Protein AF-A0A8J7FLS8-F1 (afdb_monomer_lite)

Structure (mmCIF, N/CA/C/O backbone):
data_AF-A0A8J7FLS8-F1
#
_entry.id   AF-A0A8J7FLS8-F1
#
loop_
_atom_site.group_PDB
_atom_site.id
_atom_site.type_symbol
_atom_site.label_atom_id
_atom_site.label_alt_id
_atom_site.label_comp_id
_atom_site.label_asym_id
_atom_site.label_entity_id
_atom_site.label_seq_id
_atom_site.pdbx_PDB_ins_code
_atom_site.Cartn_x
_atom_site.Cartn_y
_atom_site.Cartn_z
_atom_site.occupancy
_atom_site.B_iso_or_equiv
_atom_site.auth_seq_id
_atom_site.auth_comp_id
_atom_site.auth_asym_id
_atom_site.auth_atom_id
_atom_site.pdbx_PDB_model_num
ATOM 1 N N . MET A 1 1 ? 39.687 3.825 -38.082 1.00 35.75 1 MET A N 1
ATOM 2 C CA . MET A 1 1 ? 38.254 3.625 -38.382 1.00 35.75 1 MET A CA 1
ATOM 3 C C . MET A 1 1 ? 37.484 3.964 -37.117 1.00 35.75 1 MET A C 1
ATOM 5 O O . MET A 1 1 ? 37.677 3.269 -36.133 1.00 35.75 1 MET A O 1
ATOM 9 N N . ASN A 1 2 ? 36.692 5.039 -37.112 1.00 52.44 2 ASN A N 1
ATOM 10 C CA . ASN A 1 2 ? 35.712 5.288 -36.052 1.00 52.44 2 ASN A CA 1
ATOM 11 C C . ASN A 1 2 ? 34.389 4.705 -36.543 1.00 52.44 2 ASN A C 1
ATOM 13 O O . ASN A 1 2 ? 33.783 5.267 -37.453 1.00 52.44 2 ASN A O 1
ATOM 17 N N . ALA A 1 3 ? 33.975 3.563 -35.997 1.00 61.25 3 ALA A N 1
ATOM 18 C CA . ALA A 1 3 ? 32.588 3.145 -36.144 1.00 61.25 3 ALA A CA 1
ATOM 19 C C . ALA A 1 3 ? 31.712 4.171 -35.396 1.00 61.25 3 ALA A C 1
ATOM 21 O O . ALA A 1 3 ? 32.073 4.544 -34.275 1.00 61.25 3 ALA A O 1
ATOM 22 N N . PRO A 1 4 ? 30.620 4.682 -35.990 1.00 64.69 4 PRO A N 1
ATOM 23 C CA . PRO A 1 4 ? 29.707 5.562 -35.273 1.00 64.69 4 PRO A CA 1
ATOM 24 C C . PRO A 1 4 ? 29.131 4.809 -34.068 1.00 64.69 4 PRO A C 1
ATOM 26 O O . PRO A 1 4 ? 28.704 3.662 -34.192 1.00 64.69 4 PRO A O 1
ATOM 29 N N . VAL A 1 5 ? 29.165 5.442 -32.896 1.00 70.25 5 VAL A N 1
ATOM 30 C CA . VAL A 1 5 ? 28.546 4.898 -31.682 1.00 70.25 5 VAL A CA 1
ATOM 31 C C . VAL A 1 5 ? 27.034 4.838 -31.907 1.00 70.25 5 VAL A C 1
ATOM 33 O O . VAL A 1 5 ? 26.411 5.862 -32.187 1.00 70.25 5 VAL A O 1
ATOM 36 N N . ASP A 1 6 ? 26.454 3.644 -31.805 1.00 71.81 6 ASP A N 1
ATOM 37 C CA . ASP A 1 6 ? 25.011 3.427 -31.912 1.00 71.81 6 ASP A CA 1
ATOM 38 C C . ASP A 1 6 ? 24.329 3.733 -30.568 1.00 71.81 6 ASP A C 1
ATOM 40 O O . ASP A 1 6 ? 24.418 2.969 -29.605 1.00 71.81 6 ASP A O 1
ATOM 44 N N . PHE A 1 7 ? 23.656 4.883 -30.503 1.00 81.31 7 PHE A N 1
ATOM 45 C CA . PHE A 1 7 ? 22.919 5.348 -29.325 1.00 81.31 7 PHE A CA 1
ATOM 46 C C . PHE A 1 7 ? 21.465 4.865 -29.273 1.00 81.31 7 PHE A C 1
ATOM 48 O O . PHE A 1 7 ? 20.778 5.121 -28.282 1.00 81.31 7 PHE A O 1
ATOM 55 N N . GLN A 1 8 ? 20.981 4.160 -30.298 1.00 83.25 8 GLN A N 1
ATOM 56 C CA . GLN A 1 8 ? 19.582 3.750 -30.372 1.00 83.25 8 GLN A CA 1
ATOM 57 C C . GLN A 1 8 ? 19.233 2.749 -29.262 1.00 83.25 8 GLN A C 1
ATOM 59 O O . GLN A 1 8 ? 18.209 2.893 -28.597 1.00 83.25 8 GLN A O 1
ATOM 64 N N . LYS A 1 9 ? 20.121 1.783 -28.992 1.00 81.50 9 LYS A N 1
ATOM 65 C CA . LYS A 1 9 ? 19.942 0.798 -27.912 1.00 81.50 9 LYS A CA 1
ATOM 66 C C . LYS A 1 9 ? 19.929 1.431 -26.509 1.00 81.50 9 LYS A C 1
ATOM 68 O O . LYS A 1 9 ? 18.975 1.179 -25.777 1.00 81.50 9 LYS A O 1
ATOM 73 N N . PRO A 1 10 ? 20.908 2.277 -26.120 1.00 84.88 10 PRO A N 1
ATOM 74 C CA . PRO A 1 10 ? 20.841 3.014 -24.857 1.00 84.88 10 PRO A CA 1
ATOM 75 C C . PRO A 1 10 ? 19.569 3.853 -24.694 1.00 84.88 10 PRO A C 1
ATOM 77 O O . PRO A 1 10 ? 19.029 3.936 -23.594 1.00 84.88 10 PRO A O 1
ATOM 80 N N . PHE A 1 11 ? 19.079 4.472 -25.771 1.00 88.38 11 PHE A N 1
ATOM 81 C CA . PHE A 1 11 ? 17.877 5.300 -25.715 1.00 88.38 11 PHE A CA 1
ATOM 82 C C . PHE A 1 11 ? 16.607 4.478 -25.455 1.00 88.38 11 PHE A C 1
ATOM 84 O O . PHE A 1 11 ? 15.832 4.820 -24.561 1.00 88.38 11 PHE A O 1
ATOM 91 N N . GLU A 1 12 ? 16.415 3.371 -26.178 1.00 88.50 12 GLU A N 1
ATOM 92 C CA . GLU A 1 12 ? 15.275 2.472 -25.943 1.00 88.50 12 GLU A CA 1
ATOM 93 C C . GLU A 1 12 ? 15.316 1.855 -24.537 1.00 88.50 12 GLU A C 1
ATOM 95 O O . GLU A 1 12 ? 14.282 1.743 -23.882 1.00 88.50 12 GLU A O 1
ATOM 100 N N . ALA A 1 13 ? 16.510 1.561 -24.021 1.00 89.31 13 ALA A N 1
ATOM 101 C CA . ALA A 1 13 ? 16.691 1.069 -22.660 1.00 89.31 13 ALA A CA 1
ATOM 102 C C . ALA A 1 13 ? 16.240 2.073 -21.592 1.00 89.31 13 ALA A C 1
ATOM 104 O O . ALA A 1 13 ? 15.512 1.736 -20.659 1.00 89.31 13 ALA A O 1
ATOM 105 N N . VAL A 1 14 ? 16.659 3.337 -21.731 1.00 90.94 14 VAL A N 1
ATOM 106 C CA . VAL A 1 14 ? 16.242 4.417 -20.826 1.00 90.94 14 VAL A CA 1
ATOM 107 C C . VAL A 1 14 ? 14.729 4.592 -20.880 1.00 90.94 14 VAL A C 1
ATOM 109 O O . VAL A 1 14 ? 14.090 4.719 -19.838 1.00 90.94 14 VAL A O 1
ATOM 112 N N . LYS A 1 15 ? 14.142 4.542 -22.078 1.00 93.25 15 LYS A N 1
ATOM 113 C CA . LYS A 1 15 ? 12.693 4.609 -22.260 1.00 93.25 15 LYS A CA 1
ATOM 114 C C . LYS A 1 15 ? 11.978 3.451 -21.555 1.00 93.25 15 LYS A C 1
ATOM 116 O O . LYS A 1 15 ? 11.022 3.710 -20.830 1.00 93.25 15 LYS A O 1
ATOM 121 N N . SER A 1 16 ? 12.465 2.217 -21.697 1.00 94.69 16 SER A N 1
ATOM 122 C CA . SER A 1 16 ? 11.922 1.043 -20.994 1.00 94.69 16 SER A CA 1
ATOM 123 C C . SER A 1 16 ? 11.986 1.216 -19.469 1.00 94.69 16 SER A C 1
ATOM 125 O O . SER A 1 16 ? 10.980 1.068 -18.773 1.00 94.69 16 SER A O 1
ATOM 127 N N . LEU A 1 17 ? 13.132 1.657 -18.936 1.00 94.44 17 LEU A N 1
ATOM 128 C CA . LEU A 1 17 ? 13.300 1.931 -17.503 1.00 94.44 17 LEU A CA 1
ATOM 129 C C . LEU A 1 17 ? 12.362 3.037 -16.996 1.00 94.44 17 LEU A C 1
ATOM 131 O O . LEU A 1 17 ? 11.828 2.928 -15.891 1.00 94.44 17 LEU A O 1
ATOM 135 N N . MET A 1 18 ? 12.138 4.089 -17.787 1.00 95.69 18 MET A N 1
ATOM 136 C CA . MET A 1 18 ? 11.170 5.139 -17.459 1.00 95.69 18 MET A CA 1
ATOM 137 C C . MET A 1 18 ? 9.737 4.601 -17.435 1.00 95.69 18 MET A C 1
ATOM 139 O O . MET A 1 18 ? 8.979 4.950 -16.531 1.00 95.69 18 MET A O 1
ATOM 143 N N . THR A 1 19 ? 9.369 3.733 -18.380 1.00 96.69 19 THR A N 1
ATOM 144 C CA . THR A 1 19 ? 8.060 3.067 -18.385 1.00 96.69 19 THR A CA 1
ATOM 145 C C . THR A 1 19 ? 7.872 2.204 -17.137 1.00 96.69 19 THR A C 1
ATOM 147 O O . THR A 1 19 ? 6.851 2.341 -16.468 1.00 96.69 19 THR A O 1
ATOM 150 N N . ILE A 1 20 ? 8.874 1.408 -16.748 1.00 97.12 20 ILE A N 1
ATOM 151 C CA . ILE A 1 20 ? 8.836 0.599 -15.516 1.00 97.12 20 ILE A CA 1
ATOM 152 C C . ILE A 1 20 ? 8.620 1.482 -14.278 1.00 97.12 20 ILE A C 1
ATOM 154 O O . ILE A 1 20 ? 7.805 1.158 -13.413 1.00 97.12 20 ILE A O 1
ATOM 158 N N . GLN A 1 21 ? 9.321 2.617 -14.185 1.00 95.19 21 GLN A N 1
ATOM 159 C CA . GLN A 1 21 ? 9.140 3.558 -13.074 1.00 95.19 21 GLN A CA 1
ATOM 160 C C . GLN A 1 21 ? 7.744 4.187 -13.069 1.00 95.19 21 GLN A C 1
ATOM 162 O O . GLN A 1 21 ? 7.126 4.279 -12.008 1.00 95.19 21 GLN A O 1
ATOM 167 N N . ALA A 1 22 ? 7.228 4.591 -14.232 1.00 97.81 22 ALA A N 1
ATOM 168 C CA . ALA A 1 22 ? 5.885 5.148 -14.348 1.00 97.81 22 ALA A CA 1
ATOM 169 C C . ALA A 1 22 ? 4.818 4.135 -13.902 1.00 97.81 22 ALA A C 1
ATOM 171 O O . ALA A 1 22 ? 3.956 4.473 -13.094 1.00 97.81 22 ALA A O 1
ATOM 172 N N . GLU A 1 23 ? 4.921 2.878 -14.341 1.00 97.56 23 GLU A N 1
ATOM 173 C CA . GLU A 1 23 ? 4.020 1.804 -13.911 1.00 97.56 23 GLU A CA 1
ATOM 174 C C . GLU A 1 23 ? 4.089 1.551 -12.401 1.00 97.56 23 GLU A C 1
ATOM 176 O O . GLU A 1 23 ? 3.057 1.366 -11.753 1.00 97.56 23 GLU A O 1
ATOM 181 N N . ALA A 1 24 ? 5.291 1.563 -11.819 1.00 97.88 24 ALA A N 1
ATOM 182 C CA . ALA A 1 24 ? 5.475 1.393 -10.381 1.00 97.88 24 ALA A CA 1
ATOM 183 C C . ALA A 1 24 ? 4.832 2.537 -9.580 1.00 97.88 24 ALA A C 1
ATOM 185 O O . ALA A 1 24 ? 4.199 2.289 -8.550 1.00 97.88 24 ALA A O 1
ATOM 186 N N . ILE A 1 25 ? 4.954 3.779 -10.063 1.00 98.06 25 ILE A N 1
ATOM 187 C CA . ILE A 1 25 ? 4.298 4.953 -9.472 1.00 98.06 25 ILE A CA 1
ATOM 188 C C . ILE A 1 25 ? 2.780 4.803 -9.557 1.00 98.06 25 ILE A C 1
ATOM 190 O O . ILE A 1 25 ? 2.110 4.943 -8.537 1.00 98.06 25 ILE A O 1
ATOM 194 N N . THR A 1 26 ? 2.237 4.463 -10.729 1.00 98.25 26 THR A N 1
ATOM 195 C CA . THR A 1 26 ? 0.794 4.256 -10.911 1.00 98.25 26 THR A CA 1
ATOM 196 C C . THR A 1 26 ? 0.257 3.202 -9.946 1.00 98.25 26 THR A C 1
ATOM 198 O O . THR A 1 26 ? -0.663 3.493 -9.185 1.00 98.25 26 THR A O 1
ATOM 201 N N . LYS A 1 27 ? 0.888 2.023 -9.882 1.00 98.38 27 LYS A N 1
ATOM 202 C CA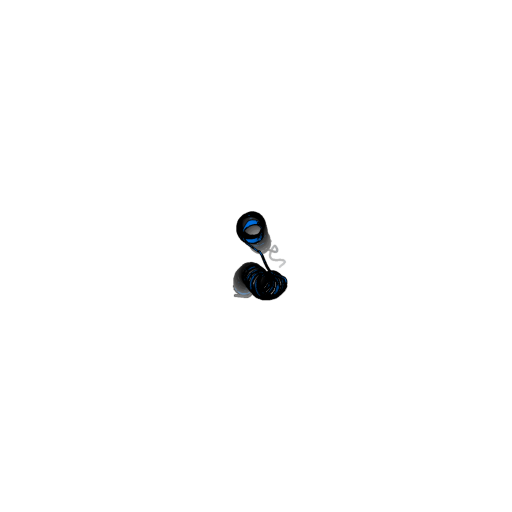 . LYS A 1 27 ? 0.492 0.958 -8.946 1.00 98.38 27 LYS A CA 1
ATOM 203 C C . LYS A 1 27 ? 0.590 1.398 -7.487 1.00 98.38 27 LYS A C 1
ATOM 205 O O . LYS A 1 27 ? -0.246 1.022 -6.672 1.00 98.38 27 LYS A O 1
ATOM 210 N N . SER A 1 28 ? 1.596 2.202 -7.143 1.00 98.31 28 SER A N 1
ATOM 211 C CA . SER A 1 28 ? 1.745 2.737 -5.785 1.00 98.31 28 SER A CA 1
ATOM 212 C C . SER A 1 28 ? 0.623 3.717 -5.432 1.00 98.31 28 SER A C 1
ATOM 214 O O . SER A 1 28 ? 0.110 3.672 -4.317 1.00 98.31 28 SER A O 1
ATOM 216 N N . VAL A 1 29 ? 0.201 4.569 -6.371 1.00 98.38 29 VAL A N 1
ATOM 217 C CA . VAL A 1 29 ? -0.933 5.486 -6.172 1.00 98.38 29 VAL A CA 1
ATOM 218 C C . VAL A 1 29 ? -2.238 4.710 -6.003 1.00 98.38 29 VAL A C 1
ATOM 220 O O . VAL A 1 29 ? -2.986 4.979 -5.065 1.00 98.38 29 VAL A O 1
ATOM 223 N N . GLU A 1 30 ? -2.493 3.715 -6.852 1.00 98.38 30 GLU A N 1
ATOM 224 C CA . GLU A 1 30 ? -3.666 2.836 -6.736 1.00 98.38 30 GLU A CA 1
ATOM 225 C C . GLU A 1 30 ? -3.682 2.099 -5.389 1.00 98.38 30 GLU A C 1
ATOM 227 O O . GLU A 1 30 ? -4.696 2.080 -4.689 1.00 98.38 30 GLU A O 1
ATOM 232 N N . GLN A 1 31 ? -2.535 1.551 -4.974 1.00 98.38 31 GLN A N 1
ATOM 233 C CA . GLN A 1 31 ? -2.402 0.897 -3.677 1.00 98.38 31 GLN A CA 1
ATOM 234 C C . GLN A 1 31 ? -2.624 1.879 -2.522 1.00 98.38 31 GLN A C 1
ATOM 236 O O . GLN A 1 31 ? -3.270 1.519 -1.543 1.00 98.38 31 GLN A O 1
ATOM 241 N N . GLN A 1 32 ? -2.145 3.122 -2.619 1.00 97.75 32 GLN A N 1
ATOM 242 C CA . GLN A 1 32 ? -2.375 4.143 -1.596 1.00 97.75 32 GLN A CA 1
ATOM 243 C C . GLN A 1 32 ? -3.858 4.500 -1.462 1.00 97.75 32 GLN A C 1
ATOM 245 O O . GLN A 1 32 ? -4.354 4.624 -0.341 1.00 97.75 32 GLN A O 1
ATOM 250 N N . GLN A 1 33 ? -4.567 4.642 -2.585 1.00 98.38 33 GLN A N 1
ATOM 251 C CA . GLN A 1 33 ? -6.010 4.888 -2.593 1.00 98.38 33 GLN A CA 1
ATOM 252 C C . GLN A 1 33 ? -6.756 3.739 -1.917 1.00 98.38 33 GLN A C 1
ATOM 254 O O . GLN A 1 33 ? -7.496 3.969 -0.960 1.00 98.38 33 GLN A O 1
ATOM 259 N N . LYS A 1 34 ? -6.472 2.500 -2.332 1.00 97.94 34 LYS A N 1
ATOM 260 C CA . LYS A 1 34 ? -7.049 1.295 -1.731 1.00 97.94 34 LYS A CA 1
ATOM 261 C C . LYS A 1 34 ? -6.781 1.220 -0.225 1.00 97.94 34 LYS A C 1
ATOM 263 O O . LYS A 1 34 ? -7.707 1.025 0.555 1.00 97.94 34 LYS A O 1
ATOM 268 N N . SER A 1 35 ? -5.535 1.436 0.196 1.00 98.06 35 SER A N 1
ATOM 269 C CA . SER A 1 35 ? -5.154 1.452 1.611 1.00 98.06 35 SER A CA 1
ATOM 270 C C . SER A 1 35 ? -5.932 2.505 2.411 1.00 98.06 35 SER A C 1
ATOM 272 O O . SER A 1 35 ? -6.357 2.248 3.539 1.00 98.06 35 SER A O 1
ATOM 274 N N . GLY A 1 36 ? -6.145 3.692 1.833 1.00 97.62 36 GLY A N 1
ATOM 275 C CA . GLY A 1 36 ? -6.931 4.762 2.449 1.00 97.62 36 GLY A CA 1
ATOM 276 C C . GLY A 1 36 ? -8.415 4.413 2.593 1.00 97.62 36 GLY A C 1
ATOM 277 O O . GLY A 1 36 ? -9.020 4.693 3.633 1.00 97.62 36 GLY A O 1
ATOM 278 N N . GLU A 1 37 ? -8.998 3.763 1.586 1.00 98.44 37 GLU A N 1
ATOM 279 C CA . GLU A 1 37 ? -10.376 3.263 1.637 1.00 98.44 37 GLU A CA 1
ATOM 280 C C . GLU A 1 37 ? -10.544 2.171 2.698 1.00 98.44 37 GLU A C 1
ATOM 282 O O . GLU A 1 37 ? -11.471 2.235 3.507 1.00 98.44 37 GLU A O 1
ATOM 287 N N . GLU A 1 38 ? -9.624 1.206 2.753 1.00 98.19 38 GLU A N 1
ATOM 288 C CA . GLU A 1 38 ? -9.625 0.138 3.756 1.00 98.19 38 GLU A CA 1
ATOM 289 C C . GLU A 1 38 ? -9.524 0.694 5.181 1.00 98.19 38 GLU A C 1
ATOM 291 O O . GLU A 1 38 ? -10.306 0.296 6.043 1.00 98.19 38 GLU A O 1
ATOM 296 N N . LEU A 1 39 ? -8.630 1.662 5.425 1.00 98.31 39 LEU A N 1
ATOM 297 C CA . LEU A 1 39 ? -8.511 2.334 6.725 1.00 98.31 39 LEU A CA 1
ATOM 298 C C . LEU A 1 39 ? -9.789 3.089 7.093 1.00 98.31 39 LEU A C 1
ATOM 300 O O . LEU A 1 39 ? -10.269 3.004 8.223 1.00 98.31 39 LEU A O 1
ATOM 304 N N . THR A 1 40 ? -10.371 3.810 6.136 1.00 98.31 40 THR A N 1
ATOM 305 C CA . THR A 1 40 ? -11.626 4.540 6.354 1.00 98.31 40 THR A CA 1
ATOM 306 C C . THR A 1 40 ? -12.756 3.583 6.728 1.00 98.31 40 THR A C 1
ATOM 308 O O . THR A 1 40 ? -13.510 3.842 7.666 1.00 98.31 40 THR A O 1
ATOM 311 N N . ASN A 1 41 ? -12.874 2.465 6.013 1.00 98.38 41 ASN A N 1
ATOM 312 C CA . ASN A 1 41 ? -13.889 1.451 6.278 1.00 98.38 41 ASN A CA 1
ATOM 313 C C . ASN A 1 41 ? -13.657 0.753 7.621 1.00 98.38 41 ASN A C 1
ATOM 315 O O . ASN A 1 41 ? -14.618 0.548 8.362 1.00 98.38 41 ASN A O 1
ATOM 319 N N . PHE A 1 42 ? -12.400 0.460 7.965 1.00 98.38 42 PHE A N 1
ATOM 320 C CA . PHE A 1 42 ? -12.016 -0.063 9.272 1.00 98.38 42 PHE A CA 1
ATOM 321 C C . PHE A 1 42 ? -12.502 0.860 10.396 1.00 98.38 42 PHE A C 1
ATOM 323 O O . PHE A 1 42 ? -13.279 0.433 11.247 1.00 98.38 42 PHE A O 1
ATOM 330 N N . PHE A 1 43 ? -12.147 2.148 10.361 1.00 97.94 43 PHE A N 1
ATOM 331 C CA . PHE A 1 43 ? -12.550 3.082 11.416 1.00 97.94 43 PHE A CA 1
ATOM 332 C C . PHE A 1 43 ? -14.063 3.298 11.486 1.00 97.94 43 PHE A C 1
ATOM 334 O O . PHE A 1 43 ? -14.600 3.426 12.584 1.00 97.94 43 PHE A O 1
ATOM 341 N N . LYS A 1 44 ? -14.772 3.298 10.350 1.00 98.00 44 LYS A N 1
ATOM 342 C CA . LYS A 1 44 ? -16.244 3.333 10.350 1.00 98.00 44 LYS A CA 1
ATOM 343 C C . LYS A 1 44 ? -16.832 2.116 11.066 1.00 98.00 44 LYS A C 1
ATOM 345 O O . LYS A 1 44 ? -17.717 2.281 11.898 1.00 98.00 44 LYS A O 1
ATOM 350 N N . ALA A 1 45 ? -16.334 0.915 10.775 1.00 97.00 45 ALA A N 1
ATOM 351 C CA . ALA A 1 45 ? -16.811 -0.309 11.412 1.00 97.00 45 ALA A CA 1
ATOM 352 C C . ALA A 1 45 ? -16.519 -0.326 12.922 1.00 97.00 45 ALA A C 1
ATOM 354 O O . ALA A 1 45 ? -17.399 -0.660 13.714 1.00 97.00 45 ALA A O 1
ATOM 355 N N . GLU A 1 46 ? -15.315 0.077 13.329 1.00 96.94 46 GLU A N 1
ATOM 356 C CA . GLU A 1 46 ? -14.949 0.156 14.745 1.00 96.94 46 GLU A CA 1
ATOM 357 C C . GLU A 1 46 ? -15.754 1.232 15.492 1.00 96.94 46 GLU A C 1
ATOM 359 O O . GLU A 1 46 ? -16.173 1.003 16.624 1.00 96.94 46 GLU A O 1
ATOM 364 N N . ALA A 1 47 ? -16.062 2.367 14.855 1.00 96.25 47 ALA A N 1
ATOM 365 C CA . ALA A 1 47 ? -16.917 3.399 15.440 1.00 96.25 47 ALA A CA 1
ATOM 366 C C . ALA A 1 47 ? -18.354 2.911 15.693 1.00 96.25 47 ALA A C 1
ATOM 368 O O . ALA A 1 47 ? -18.949 3.280 16.704 1.00 96.25 47 ALA A O 1
ATOM 369 N N . GLU A 1 48 ? -18.915 2.076 14.813 1.00 96.56 48 GLU A N 1
ATOM 370 C CA . GLU A 1 48 ? -20.231 1.468 15.046 1.00 96.56 48 GLU A CA 1
ATOM 371 C C . GLU A 1 48 ? -20.192 0.470 16.209 1.00 96.56 48 GLU A C 1
ATOM 373 O O . GLU A 1 48 ? -21.020 0.562 17.113 1.00 96.56 48 GLU A O 1
ATOM 378 N N . LYS A 1 49 ? -19.182 -0.409 16.260 1.00 94.06 49 LYS A N 1
ATOM 379 C CA . LYS A 1 49 ? -18.996 -1.354 17.377 1.00 94.06 49 LYS A CA 1
ATOM 380 C C . LYS A 1 49 ? -18.799 -0.644 18.715 1.00 94.06 49 LYS A C 1
ATOM 382 O O . LYS A 1 49 ? -19.303 -1.099 19.739 1.00 94.06 49 LYS A O 1
ATOM 387 N N . ALA A 1 50 ? -18.104 0.494 18.713 1.00 93.19 50 ALA A N 1
ATOM 388 C CA . ALA A 1 50 ? -17.851 1.270 19.921 1.00 93.19 50 ALA A CA 1
ATOM 389 C C . ALA A 1 50 ? -19.143 1.761 20.604 1.00 93.19 50 ALA A C 1
ATOM 391 O O . ALA A 1 50 ? -19.161 1.937 21.821 1.00 93.19 50 ALA A O 1
ATOM 392 N N . LYS A 1 51 ? -20.240 1.942 19.851 1.00 94.38 51 LYS A N 1
ATOM 393 C CA . LYS A 1 51 ? -21.549 2.342 20.401 1.00 94.38 51 LYS A CA 1
ATOM 394 C C . LYS A 1 51 ? -22.198 1.252 21.255 1.00 94.38 51 LYS A C 1
ATOM 396 O O . LYS A 1 51 ? -23.092 1.550 22.042 1.00 94.38 51 LYS A O 1
ATOM 401 N N . GLU A 1 52 ? -21.776 0.002 21.092 1.00 93.38 52 GLU A N 1
ATOM 402 C CA . GLU A 1 52 ? -22.348 -1.152 21.789 1.00 93.38 52 GLU A CA 1
ATOM 403 C C . GLU A 1 52 ? -21.632 -1.471 23.110 1.00 93.38 52 GLU A C 1
ATOM 405 O O . GLU A 1 52 ? -22.101 -2.321 23.870 1.00 93.38 52 GLU A O 1
ATOM 410 N N . LEU A 1 53 ? -20.522 -0.784 23.406 1.00 94.56 53 LEU A N 1
ATOM 411 C CA . LEU A 1 53 ? -19.705 -1.000 24.600 1.00 94.56 53 LEU A CA 1
ATOM 412 C C . LEU A 1 53 ? -20.409 -0.454 25.847 1.00 94.56 53 LEU A C 1
ATOM 414 O O . LEU A 1 53 ? -20.846 0.697 25.871 1.00 94.56 53 LEU A O 1
ATOM 418 N N . LYS A 1 54 ? -20.507 -1.272 26.902 1.00 93.94 54 LYS A N 1
ATOM 419 C CA . LYS A 1 54 ? -21.279 -0.929 28.113 1.00 93.94 54 LYS A CA 1
ATOM 420 C C . LYS A 1 54 ? -20.449 -0.918 29.387 1.00 93.94 54 LYS A C 1
ATOM 422 O O . LYS A 1 54 ? -20.839 -0.258 30.348 1.00 93.94 54 LYS A O 1
ATOM 427 N N . THR A 1 55 ? -19.334 -1.643 29.408 1.00 96.81 55 THR A N 1
ATOM 428 C CA . THR A 1 55 ? -18.499 -1.805 30.603 1.00 96.81 55 THR A CA 1
ATOM 429 C C . THR A 1 55 ? -17.048 -1.394 30.347 1.00 96.81 55 THR A C 1
ATOM 431 O O . THR A 1 55 ? -16.594 -1.409 29.198 1.00 96.81 55 THR A O 1
ATOM 434 N N . PRO A 1 56 ? -16.289 -1.030 31.397 1.00 94.81 56 PRO A N 1
ATOM 435 C CA . PRO A 1 56 ? -14.851 -0.801 31.281 1.00 94.81 56 PRO A CA 1
ATOM 436 C C . PRO A 1 56 ? -14.100 -1.997 30.677 1.00 94.81 56 PRO A C 1
ATOM 438 O O . PRO A 1 56 ? -13.202 -1.811 29.857 1.00 94.81 56 PRO A O 1
ATOM 441 N N . GLU A 1 57 ? -14.490 -3.221 31.033 1.00 95.56 57 GLU A N 1
ATOM 442 C CA . GLU A 1 57 ? -13.909 -4.452 30.500 1.00 95.56 57 GLU A CA 1
ATOM 443 C C . GLU A 1 57 ? -14.156 -4.594 28.991 1.00 95.56 57 GLU A C 1
ATOM 445 O O . GLU A 1 57 ? -13.224 -4.923 28.250 1.00 95.56 57 GLU A O 1
ATOM 450 N N . ASP A 1 58 ? -15.371 -4.283 28.518 1.00 96.06 58 ASP A N 1
ATOM 451 C CA . ASP A 1 58 ? -15.699 -4.285 27.085 1.00 96.06 58 ASP A CA 1
ATOM 452 C C . ASP A 1 58 ? -14.839 -3.277 26.322 1.00 96.06 58 ASP A C 1
ATOM 454 O O . ASP A 1 58 ? -14.334 -3.584 25.243 1.00 96.06 58 ASP A O 1
ATOM 458 N N . ILE A 1 59 ? -14.623 -2.088 26.894 1.00 94.94 59 ILE A N 1
ATOM 459 C CA . ILE A 1 59 ? -13.794 -1.038 26.290 1.00 94.94 59 ILE A CA 1
ATOM 460 C C . ILE A 1 59 ? -12.342 -1.499 26.155 1.00 94.94 59 ILE A C 1
ATOM 462 O O . ILE A 1 59 ? -11.734 -1.301 25.101 1.00 94.94 59 ILE A O 1
ATOM 466 N N . ILE A 1 60 ? -11.772 -2.115 27.195 1.00 96.88 60 ILE A N 1
ATOM 467 C CA . ILE A 1 60 ? -10.389 -2.612 27.158 1.00 96.88 60 ILE A CA 1
ATOM 468 C C . ILE A 1 60 ? -10.251 -3.700 26.093 1.00 96.88 60 ILE A C 1
ATOM 470 O O . ILE A 1 60 ? -9.348 -3.629 25.257 1.00 96.88 60 ILE A O 1
ATOM 474 N N . LYS A 1 61 ? -11.165 -4.676 26.085 1.00 96.50 61 LYS A N 1
ATOM 475 C CA . LYS A 1 61 ? -11.144 -5.772 25.114 1.00 96.50 61 LYS A CA 1
ATOM 476 C C . LYS A 1 61 ? -11.289 -5.259 23.683 1.00 96.50 61 LYS A C 1
ATOM 478 O O . LYS A 1 61 ? -10.484 -5.614 22.826 1.00 96.50 61 LYS A O 1
ATOM 483 N N . PHE A 1 62 ? -12.250 -4.368 23.454 1.00 97.44 62 PHE A N 1
ATOM 484 C CA . PHE A 1 62 ? -12.449 -3.706 22.171 1.00 97.44 62 PHE A CA 1
ATOM 485 C C . PHE A 1 62 ? -11.179 -2.998 21.690 1.00 97.44 62 PHE A C 1
ATOM 487 O O . PHE A 1 62 ? -10.752 -3.221 20.563 1.00 97.44 62 PHE A O 1
ATOM 494 N N . ASN A 1 63 ? -10.525 -2.201 22.542 1.00 95.75 63 ASN A N 1
ATOM 495 C CA . ASN A 1 63 ? -9.298 -1.496 22.164 1.00 95.75 63 ASN A CA 1
ATOM 496 C C . ASN A 1 63 ? -8.162 -2.457 21.793 1.00 95.75 63 ASN A C 1
ATOM 498 O O . ASN A 1 63 ? -7.416 -2.195 20.849 1.00 95.75 63 ASN A O 1
ATOM 502 N N . MET A 1 64 ? -8.007 -3.562 22.525 1.00 97.69 64 MET A N 1
ATOM 503 C CA . MET A 1 64 ? -6.987 -4.564 22.211 1.00 97.69 64 MET A CA 1
ATOM 504 C C . MET A 1 64 ? -7.248 -5.227 20.856 1.00 97.69 64 MET A C 1
ATOM 506 O O . MET A 1 64 ? -6.337 -5.313 20.029 1.00 97.69 64 MET A O 1
ATOM 510 N N . ASP A 1 65 ? -8.488 -5.652 20.616 1.00 97.06 65 ASP A N 1
ATOM 511 C CA . ASP A 1 65 ? -8.879 -6.329 19.380 1.00 97.06 65 ASP A CA 1
ATOM 512 C C . ASP A 1 65 ? -8.803 -5.379 18.173 1.00 97.06 65 ASP A C 1
ATOM 514 O O . ASP A 1 65 ? -8.235 -5.739 17.137 1.00 97.06 65 ASP A O 1
ATOM 518 N N . ALA A 1 66 ? -9.280 -4.139 18.324 1.00 97.62 66 ALA A N 1
ATOM 519 C CA . ALA A 1 66 ? -9.219 -3.108 17.293 1.00 97.62 66 ALA A CA 1
ATOM 520 C C . ALA A 1 66 ? -7.769 -2.750 16.934 1.00 97.62 66 ALA A C 1
ATOM 522 O O . ALA A 1 66 ? -7.414 -2.738 15.758 1.00 97.62 66 ALA A O 1
ATOM 523 N N . ASN A 1 67 ? -6.891 -2.533 17.919 1.00 97.81 67 ASN A N 1
ATOM 524 C CA . ASN A 1 67 ? -5.485 -2.221 17.639 1.00 97.81 67 ASN A CA 1
ATOM 525 C C . ASN A 1 67 ? -4.758 -3.384 16.960 1.00 97.81 67 ASN A C 1
ATOM 527 O O . ASN A 1 67 ? -3.968 -3.165 16.043 1.00 97.81 67 ASN A O 1
ATOM 531 N N . LYS A 1 68 ? -5.046 -4.627 17.360 1.00 98.44 68 LYS A N 1
ATOM 532 C CA . LYS A 1 68 ? -4.495 -5.802 16.680 1.00 98.44 68 LYS A CA 1
ATOM 533 C C . LYS A 1 68 ? -4.926 -5.840 15.212 1.00 98.44 68 LYS A C 1
ATOM 535 O O . LYS A 1 68 ? -4.082 -6.016 14.338 1.00 98.44 68 LYS A O 1
ATOM 540 N N . ALA A 1 69 ? -6.216 -5.653 14.941 1.00 98.25 69 ALA A N 1
ATOM 541 C CA . ALA A 1 69 ? -6.740 -5.637 13.580 1.00 98.25 69 ALA A CA 1
ATOM 542 C C . ALA A 1 69 ? -6.156 -4.482 12.746 1.00 98.25 69 ALA A C 1
ATOM 544 O O . ALA A 1 69 ? -5.782 -4.694 11.593 1.00 98.25 69 ALA A O 1
ATOM 545 N N . LEU A 1 70 ? -6.004 -3.293 13.339 1.00 98.44 70 LEU A N 1
ATOM 546 C CA . LEU A 1 70 ? -5.377 -2.142 12.691 1.00 98.44 70 LEU A CA 1
ATOM 547 C C . LEU A 1 70 ? -3.925 -2.435 12.301 1.00 98.44 70 LEU A C 1
ATOM 549 O O . LEU A 1 70 ? -3.523 -2.145 11.177 1.00 98.44 70 LEU A O 1
ATOM 553 N N . PHE A 1 71 ? -3.135 -3.024 13.199 1.00 98.38 71 PHE A N 1
ATOM 554 C CA . PHE A 1 71 ? -1.736 -3.329 12.902 1.00 98.38 71 PHE A CA 1
ATOM 555 C C . PHE A 1 71 ? -1.579 -4.412 11.836 1.00 98.38 71 PHE A C 1
ATOM 557 O O . PHE A 1 71 ? -0.709 -4.278 10.978 1.00 98.38 71 PHE A O 1
ATOM 564 N N . GLU A 1 72 ? -2.431 -5.438 11.831 1.00 98.56 72 GLU A N 1
ATOM 565 C CA . GLU A 1 72 ? -2.436 -6.432 10.748 1.00 98.56 72 GLU A CA 1
ATOM 566 C C . GLU A 1 72 ? -2.831 -5.801 9.404 1.00 98.56 72 GLU A C 1
ATOM 568 O O . GLU A 1 72 ? -2.189 -6.071 8.389 1.00 98.56 72 GLU A O 1
ATOM 573 N N . LEU A 1 73 ? -3.816 -4.894 9.392 1.00 98.31 73 LEU A N 1
ATOM 574 C CA . LEU A 1 73 ? -4.178 -4.135 8.194 1.00 98.31 73 LEU A CA 1
ATOM 575 C C . LEU A 1 73 ? -2.995 -3.296 7.684 1.00 98.31 73 LEU A C 1
ATOM 577 O O . LEU A 1 73 ? -2.631 -3.383 6.514 1.00 98.31 73 LEU A O 1
ATOM 581 N N . MET A 1 74 ? -2.353 -2.518 8.559 1.00 98.06 74 MET A N 1
ATOM 582 C CA . MET A 1 74 ? -1.198 -1.689 8.191 1.00 98.06 74 MET A CA 1
ATOM 583 C C . MET A 1 74 ? -0.018 -2.527 7.689 1.00 98.06 74 MET A C 1
ATOM 585 O O . MET A 1 74 ? 0.661 -2.141 6.736 1.00 98.06 74 MET A O 1
ATOM 589 N N . LYS A 1 75 ? 0.223 -3.688 8.305 1.00 98.31 75 LYS A N 1
ATOM 590 C CA . LYS A 1 75 ? 1.252 -4.631 7.866 1.00 98.31 75 LYS A CA 1
ATOM 591 C C . LYS A 1 75 ? 0.966 -5.137 6.453 1.00 98.31 75 LYS A C 1
ATOM 593 O O . LYS A 1 75 ? 1.849 -5.050 5.604 1.00 98.31 75 LYS A O 1
ATOM 598 N N . ALA A 1 76 ? -0.260 -5.586 6.183 1.00 98.19 76 ALA A N 1
ATOM 599 C CA . ALA A 1 76 ? -0.661 -6.048 4.855 1.00 98.19 76 ALA A CA 1
ATOM 600 C C . ALA A 1 76 ? -0.486 -4.953 3.785 1.00 98.19 76 ALA A C 1
ATOM 602 O O . ALA A 1 76 ? -0.003 -5.220 2.684 1.00 98.19 76 ALA A O 1
ATOM 603 N N . GLN A 1 77 ? -0.802 -3.698 4.118 1.00 98.00 77 GLN A N 1
ATOM 604 C CA . GLN A 1 77 ? -0.568 -2.558 3.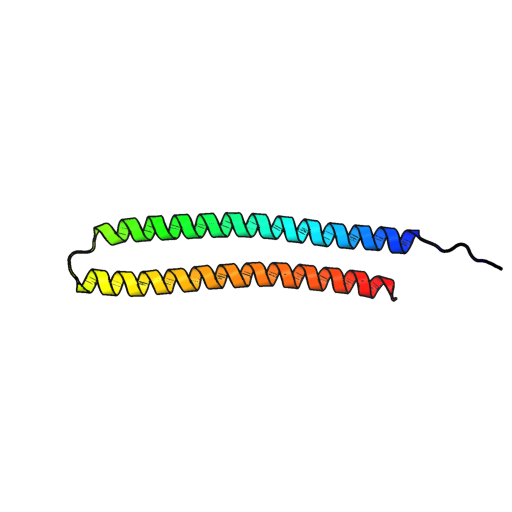226 1.00 98.00 77 GLN A CA 1
ATO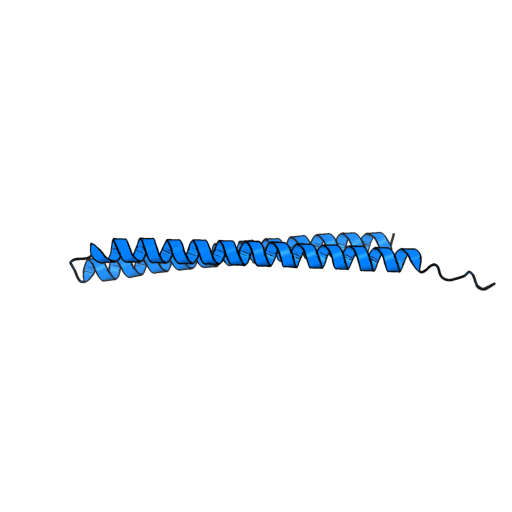M 605 C C . GLN A 1 77 ? 0.929 -2.345 2.940 1.00 98.00 77 GLN A C 1
ATOM 607 O O . GLN A 1 77 ? 1.315 -2.136 1.789 1.00 98.00 77 GLN A O 1
ATOM 612 N N . GLY A 1 78 ? 1.787 -2.435 3.961 1.00 98.06 78 GLY A N 1
ATOM 613 C CA . GLY A 1 78 ? 3.242 -2.348 3.795 1.00 98.06 78 GLY A CA 1
ATOM 614 C C . GLY A 1 78 ? 3.824 -3.482 2.940 1.00 98.06 78 GLY A C 1
ATOM 615 O O . GLY A 1 78 ? 4.692 -3.247 2.094 1.00 98.06 78 GLY A O 1
ATOM 616 N N . GLU A 1 79 ? 3.315 -4.703 3.105 1.00 98.56 79 GLU A N 1
ATOM 617 C CA . GLU A 1 79 ? 3.681 -5.859 2.280 1.00 98.56 79 GLU A CA 1
ATOM 618 C C . GLU A 1 79 ? 3.276 -5.654 0.812 1.00 98.56 79 GLU A C 1
ATOM 620 O O . GLU A 1 79 ? 4.072 -5.934 -0.088 1.00 98.56 79 GLU A O 1
ATOM 625 N N . ALA A 1 80 ? 2.098 -5.077 0.552 1.00 98.31 80 ALA A N 1
ATOM 626 C CA . ALA A 1 80 ? 1.650 -4.756 -0.803 1.00 98.31 80 ALA A CA 1
ATOM 627 C C . ALA A 1 80 ? 2.560 -3.724 -1.496 1.00 98.31 80 ALA A C 1
ATOM 629 O O . ALA A 1 80 ? 2.971 -3.929 -2.641 1.00 98.31 80 ALA A O 1
ATOM 630 N N . PHE A 1 81 ? 2.956 -2.652 -0.800 1.00 98.38 81 PHE A N 1
ATOM 631 C CA . PHE A 1 81 ? 3.932 -1.691 -1.335 1.00 98.38 81 PHE A CA 1
ATOM 632 C C . PHE A 1 81 ? 5.299 -2.329 -1.591 1.00 98.38 81 PHE A C 1
ATOM 634 O O . PHE A 1 81 ? 5.926 -2.075 -2.621 1.00 98.38 81 PHE A O 1
ATOM 641 N N . THR A 1 82 ? 5.747 -3.196 -0.683 1.00 98.50 82 THR A N 1
ATOM 642 C CA . THR A 1 82 ? 7.008 -3.932 -0.840 1.00 98.50 82 THR A CA 1
ATOM 643 C C . THR A 1 82 ? 6.974 -4.825 -2.083 1.00 98.50 82 THR A C 1
ATOM 645 O O . THR A 1 82 ? 7.951 -4.883 -2.830 1.00 98.50 82 THR A O 1
ATOM 648 N N . ALA A 1 83 ? 5.842 -5.476 -2.360 1.00 98.50 83 ALA A N 1
ATOM 649 C CA . ALA A 1 83 ? 5.661 -6.284 -3.561 1.00 98.50 83 ALA A CA 1
ATOM 650 C C . ALA A 1 83 ? 5.751 -5.447 -4.851 1.00 98.50 83 ALA A C 1
ATOM 652 O O . ALA A 1 83 ? 6.427 -5.859 -5.795 1.00 98.50 83 ALA A O 1
ATOM 653 N N . ILE A 1 84 ? 5.143 -4.253 -4.881 1.00 98.00 84 ILE A N 1
ATOM 654 C CA . ILE A 1 84 ? 5.248 -3.323 -6.021 1.00 98.00 84 ILE A CA 1
ATOM 655 C C . ILE A 1 84 ? 6.711 -2.928 -6.255 1.00 98.00 84 ILE A C 1
ATOM 657 O O . ILE A 1 84 ? 7.205 -3.025 -7.380 1.00 98.00 84 ILE A O 1
ATOM 661 N N . ALA A 1 85 ? 7.422 -2.541 -5.192 1.00 97.69 85 ALA A N 1
ATOM 662 C CA . ALA A 1 85 ? 8.827 -2.154 -5.275 1.00 97.69 85 ALA A CA 1
ATOM 663 C C . ALA A 1 85 ? 9.716 -3.303 -5.781 1.00 97.69 85 ALA A C 1
ATOM 665 O O . ALA A 1 85 ? 10.563 -3.098 -6.653 1.00 97.69 85 ALA A O 1
ATOM 666 N N . ASN A 1 86 ? 9.498 -4.523 -5.281 1.00 98.19 86 ASN A N 1
ATOM 667 C CA . ASN A 1 86 ? 10.242 -5.703 -5.718 1.00 98.19 86 ASN A CA 1
ATOM 668 C C . ASN A 1 86 ? 9.989 -6.028 -7.192 1.00 98.19 86 ASN A C 1
ATOM 670 O O . ASN A 1 86 ? 10.949 -6.235 -7.931 1.00 98.19 86 ASN A O 1
ATOM 674 N N . SER A 1 87 ? 8.729 -5.995 -7.632 1.00 97.31 87 SER A N 1
ATOM 675 C CA . SER A 1 87 ? 8.369 -6.245 -9.030 1.00 97.31 87 SER A CA 1
ATOM 676 C C . SER A 1 87 ? 9.004 -5.221 -9.977 1.00 97.31 87 SER A C 1
ATOM 678 O O . SER A 1 87 ? 9.587 -5.601 -10.992 1.00 97.31 87 SER A O 1
ATOM 680 N N . ALA A 1 88 ? 8.969 -3.933 -9.623 1.00 97.19 88 ALA A N 1
ATOM 681 C CA . ALA A 1 88 ? 9.601 -2.879 -10.415 1.00 97.19 88 ALA A CA 1
ATOM 682 C C . ALA A 1 88 ? 11.128 -3.048 -10.489 1.00 97.19 88 ALA A C 1
ATOM 684 O O . ALA A 1 88 ? 11.724 -2.912 -11.559 1.00 97.19 88 ALA A O 1
ATOM 685 N N . ARG A 1 89 ? 11.766 -3.394 -9.363 1.00 96.75 89 ARG A N 1
ATOM 686 C CA . ARG A 1 89 ? 13.206 -3.679 -9.300 1.00 96.75 89 ARG A CA 1
ATOM 687 C C . ARG A 1 89 ? 13.583 -4.857 -10.193 1.00 96.75 89 ARG A C 1
ATOM 689 O O . ARG A 1 89 ? 14.558 -4.765 -10.931 1.00 96.75 89 ARG A O 1
ATOM 696 N N . GLU A 1 90 ? 12.839 -5.955 -10.124 1.00 97.06 90 GLU A N 1
ATOM 697 C CA . GLU A 1 90 ? 13.091 -7.152 -10.933 1.00 97.06 90 GLU A CA 1
ATOM 698 C C . GLU A 1 90 ? 12.950 -6.862 -12.429 1.00 97.06 90 GLU A C 1
ATOM 700 O O . GLU A 1 90 ? 13.834 -7.233 -13.204 1.00 97.06 90 GLU A O 1
ATOM 705 N N . ALA A 1 91 ? 11.911 -6.121 -12.825 1.00 95.62 91 ALA A N 1
ATOM 706 C CA . ALA A 1 91 ? 11.732 -5.676 -14.204 1.00 95.62 91 ALA A CA 1
ATOM 707 C C . ALA A 1 91 ? 12.906 -4.801 -14.677 1.00 95.62 91 ALA A C 1
ATOM 709 O O . ALA A 1 91 ? 13.487 -5.060 -15.730 1.00 95.62 91 ALA A O 1
ATOM 710 N N . ALA A 1 92 ? 13.322 -3.819 -13.869 1.00 94.81 92 ALA A N 1
ATOM 711 C CA . ALA A 1 92 ? 14.448 -2.947 -14.197 1.00 94.81 92 ALA A CA 1
ATOM 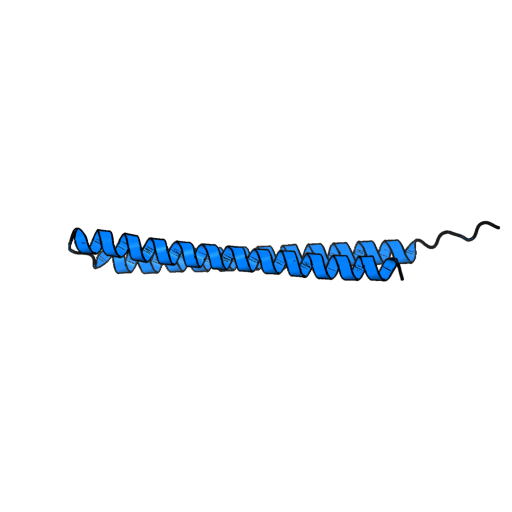712 C C . ALA A 1 92 ? 15.776 -3.716 -14.304 1.00 94.81 92 ALA A C 1
ATOM 714 O O . ALA A 1 92 ? 16.570 -3.467 -15.210 1.00 94.81 92 ALA A O 1
ATOM 715 N N . MET A 1 93 ? 16.022 -4.679 -13.411 1.00 94.31 93 MET A N 1
ATOM 716 C CA . MET A 1 93 ? 17.210 -5.534 -13.480 1.00 94.31 93 MET A CA 1
ATOM 717 C C . MET A 1 93 ? 17.206 -6.419 -14.729 1.00 94.31 93 MET A C 1
ATOM 719 O O . MET A 1 93 ? 18.259 -6.605 -15.337 1.00 94.31 93 MET A O 1
ATOM 723 N N . SER A 1 94 ? 16.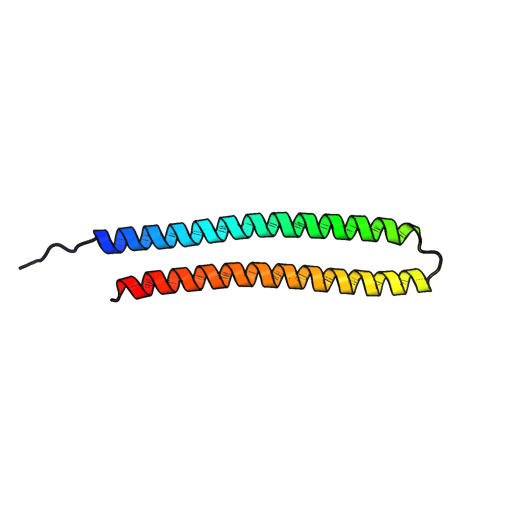043 -6.940 -15.124 1.00 93.62 94 SER A N 1
ATOM 724 C CA . SER A 1 94 ? 15.894 -7.710 -16.361 1.00 93.62 94 SER A CA 1
ATOM 725 C C . SER A 1 94 ? 16.192 -6.854 -17.594 1.00 93.62 94 SER A C 1
ATOM 727 O O . SER A 1 94 ? 16.917 -7.303 -18.482 1.00 93.62 94 SER A O 1
ATOM 729 N N . GLU A 1 95 ? 15.690 -5.617 -17.629 1.00 90.81 95 GLU A N 1
ATOM 730 C CA . GLU A 1 95 ? 15.967 -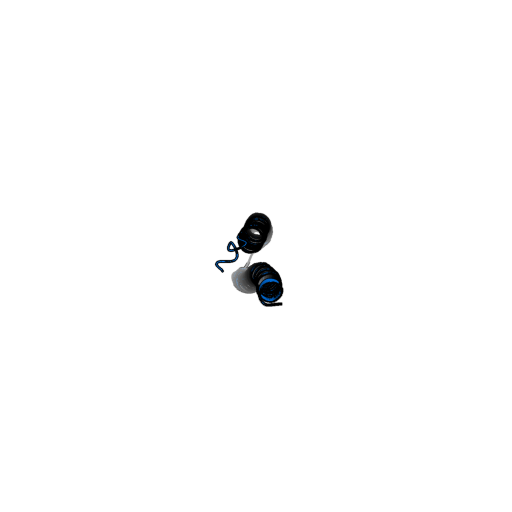4.661 -18.706 1.00 90.81 95 GLU A CA 1
ATOM 731 C C . GLU A 1 95 ? 17.473 -4.382 -18.806 1.00 90.81 95 GLU A C 1
ATOM 733 O O . GLU A 1 95 ? 18.073 -4.598 -19.855 1.00 90.81 95 GLU A O 1
ATOM 738 N N . VAL A 1 96 ? 18.122 -4.012 -17.695 1.00 89.00 96 VAL A N 1
ATOM 739 C CA . VAL A 1 96 ? 19.572 -3.743 -17.654 1.00 89.00 96 VAL A CA 1
ATOM 740 C C . VAL A 1 96 ? 20.395 -4.966 -18.072 1.00 89.00 96 VAL A C 1
ATOM 742 O O . VAL A 1 96 ? 21.357 -4.830 -18.826 1.00 89.00 96 VAL A O 1
ATOM 745 N N . ALA A 1 97 ? 20.018 -6.169 -17.631 1.00 88.94 97 ALA A N 1
ATOM 746 C CA . ALA A 1 97 ? 20.705 -7.403 -18.013 1.00 88.94 97 ALA A CA 1
ATOM 747 C C . ALA A 1 97 ? 20.569 -7.731 -19.511 1.00 88.94 97 ALA A C 1
ATOM 749 O O . ALA A 1 97 ? 21.397 -8.460 -20.054 1.00 88.94 97 ALA A O 1
ATOM 750 N N . SER A 1 98 ? 19.539 -7.217 -20.186 1.00 84.00 98 SER A N 1
ATOM 751 C CA . SER A 1 98 ? 19.376 -7.380 -21.634 1.00 84.00 98 SER A CA 1
ATOM 752 C C . SER A 1 98 ? 20.298 -6.466 -22.448 1.00 84.00 98 SER A C 1
ATOM 754 O O . SER A 1 98 ? 20.599 -6.782 -23.593 1.00 84.00 98 SER A O 1
ATOM 756 N N . LEU A 1 99 ? 20.804 -5.384 -21.844 1.00 77.69 99 LEU A N 1
ATOM 757 C CA . LEU A 1 99 ? 21.728 -4.433 -22.476 1.00 77.69 99 LEU A CA 1
ATOM 758 C C . LEU A 1 99 ? 23.180 -4.907 -22.469 1.00 77.69 99 LEU A C 1
ATOM 760 O O . LEU A 1 99 ? 23.991 -4.419 -23.253 1.00 77.69 99 LEU A O 1
ATOM 764 N N . THR A 1 100 ? 23.520 -5.803 -21.542 1.00 69.88 100 THR A N 1
ATOM 765 C CA . THR A 1 100 ? 24.864 -6.378 -21.409 1.00 69.88 100 THR A CA 1
ATOM 766 C C . THR A 1 100 ? 25.027 -7.696 -22.168 1.00 69.88 100 THR A C 1
ATOM 768 O O . THR A 1 100 ? 26.134 -8.235 -22.198 1.00 69.88 100 THR A O 1
ATOM 771 N N . LYS A 1 101 ? 23.945 -8.205 -22.773 1.00 57.12 101 LYS A N 1
ATOM 772 C CA . LYS A 1 101 ? 23.934 -9.345 -23.699 1.00 57.12 101 LYS A CA 1
ATOM 773 C C . LYS A 1 101 ? 24.040 -8.873 -25.147 1.00 57.12 101 LYS A C 1
ATOM 775 O O . LYS A 1 101 ? 24.692 -9.603 -25.923 1.00 57.12 101 LYS A O 1
#

Sequence (101 aa):
MNAPVDFQKPFEAVKSLMTIQAEAITKSVEQQQKSGEELTNFFKAEAEKAKELKTPEDIIKFNMDANKALFELMKAQGEAFTAIANSAREAAMSEVASLTK

Organism: NCBI:txid2781979

pLDDT: mean 92.72, std 10.83, range [35.75, 98.56]

Foldseek 3Di:
DDDPDDCPLVVVLVVQLVVLVVVLVVQLVVLVVVLVVVVVVLVVVLVVVVVVDDDPVSVVVSVVVSVVVVVVSVVVSVVSNVVSVVVSVVSSVVSVVVSVD

Radius of gyration: 23.6 Å; chains: 1; bounding box: 61×15×70 Å

Secondary structure (DSSP, 8-state):
--PPP--HHHHHHHHHHHHHHHHHHHHHHHHHHHHHHHHHHHHHHHHHHHTT--SHHHHHHHHHHHHHHHHHHHHHHHHHHHHHHHHHHHHHHHHHHHH--